Protein AF-A0A848B0D2-F1 (afdb_monomer_lite)

Radius of gyration: 23.58 Å; chains: 1; bounding box: 58×35×62 Å

Organism: NCBI:txid172901

Structure (mmCIF, N/CA/C/O backbone):
data_AF-A0A848B0D2-F1
#
_entry.id   AF-A0A848B0D2-F1
#
loop_
_atom_site.group_PDB
_atom_site.id
_atom_site.type_symbol
_atom_site.label_atom_id
_atom_site.label_alt_id
_atom_site.label_comp_id
_atom_site.label_asym_id
_atom_site.label_entity_id
_atom_site.label_seq_id
_atom_site.pdbx_PDB_ins_code
_atom_site.Cartn_x
_atom_site.Cartn_y
_atom_site.Cartn_z
_atom_site.occupancy
_atom_site.B_iso_or_equiv
_atom_site.auth_seq_id
_atom_site.auth_comp_id
_atom_site.auth_asym_id
_atom_site.auth_atom_id
_atom_site.pdbx_PDB_model_num
ATOM 1 N N . MET A 1 1 ? -11.620 -12.589 34.446 1.00 39.22 1 MET A N 1
ATOM 2 C CA . MET A 1 1 ? -12.390 -11.414 33.993 1.00 39.22 1 MET A CA 1
ATOM 3 C C . MET A 1 1 ? -11.544 -10.720 32.941 1.00 39.22 1 MET A C 1
ATOM 5 O O . MET A 1 1 ? -10.392 -10.436 33.239 1.00 39.22 1 MET A O 1
ATOM 9 N N . ALA A 1 2 ? -12.029 -10.588 31.703 1.00 47.50 2 ALA A N 1
ATOM 10 C CA . ALA A 1 2 ? -11.322 -9.808 30.684 1.00 47.50 2 ALA A CA 1
ATOM 11 C C . ALA A 1 2 ? -11.258 -8.350 31.169 1.00 47.50 2 ALA A C 1
ATOM 13 O O . ALA A 1 2 ? -12.259 -7.871 31.702 1.00 47.50 2 ALA A O 1
ATOM 14 N N . SER A 1 3 ? -10.101 -7.688 31.086 1.00 52.38 3 SER A N 1
ATOM 15 C CA . SER A 1 3 ? -9.996 -6.310 31.573 1.00 52.38 3 SER A CA 1
ATOM 16 C C . SER A 1 3 ? -10.896 -5.392 30.743 1.00 52.38 3 SER A C 1
ATOM 18 O O . SER A 1 3 ? -10.980 -5.516 29.522 1.00 52.38 3 SER A O 1
ATOM 20 N N . THR A 1 4 ? -11.587 -4.489 31.430 1.00 67.06 4 THR A N 1
ATOM 21 C CA . THR A 1 4 ? -12.428 -3.425 30.868 1.00 67.06 4 THR A CA 1
ATOM 22 C C . THR A 1 4 ? -11.621 -2.183 30.475 1.00 67.06 4 THR A C 1
ATOM 24 O O . THR A 1 4 ? -12.193 -1.170 30.078 1.00 67.06 4 THR A O 1
ATOM 27 N N . GLU A 1 5 ? -10.291 -2.260 30.564 1.00 78.38 5 GLU A N 1
ATOM 28 C CA . GLU A 1 5 ? -9.370 -1.182 30.214 1.00 78.38 5 GLU A CA 1
ATOM 29 C C . GLU A 1 5 ? -9.156 -1.084 28.702 1.00 78.38 5 GLU A C 1
ATOM 31 O O . GLU A 1 5 ? -8.963 -2.088 28.005 1.00 78.38 5 GLU A O 1
ATOM 36 N N . PHE A 1 6 ? -9.139 0.147 28.194 1.00 79.94 6 PHE A N 1
ATOM 37 C CA . PHE A 1 6 ? -8.783 0.415 26.809 1.00 79.94 6 PHE A CA 1
ATOM 38 C C . PHE A 1 6 ? -7.373 -0.061 26.463 1.00 79.94 6 PHE A C 1
ATOM 40 O O . PHE A 1 6 ? -6.399 0.202 27.172 1.00 79.94 6 PHE A O 1
ATOM 47 N N . SER A 1 7 ? -7.264 -0.743 25.320 1.00 78.25 7 SER A N 1
ATOM 48 C CA . SER A 1 7 ? -5.988 -1.167 24.765 1.00 78.25 7 SER A CA 1
ATOM 49 C C . SER A 1 7 ? -5.945 -0.876 23.275 1.00 78.25 7 SER A C 1
ATOM 51 O O . SER A 1 7 ? -6.578 -1.556 22.474 1.00 78.25 7 SER A O 1
ATOM 53 N N . ALA A 1 8 ? -5.080 0.061 22.886 1.00 72.88 8 ALA A N 1
ATOM 54 C CA . ALA A 1 8 ? -4.798 0.349 21.480 1.00 72.88 8 ALA A CA 1
ATOM 55 C C . ALA A 1 8 ? -4.207 -0.853 20.711 1.00 72.88 8 ALA A C 1
ATOM 57 O O . ALA A 1 8 ? -4.095 -0.818 19.488 1.00 72.88 8 ALA A O 1
ATOM 58 N N . ALA A 1 9 ? -3.803 -1.906 21.427 1.00 69.69 9 ALA A N 1
ATOM 59 C CA . ALA A 1 9 ? -3.176 -3.090 20.868 1.00 69.69 9 ALA A CA 1
ATOM 60 C C . ALA A 1 9 ? -4.125 -4.287 20.737 1.00 69.69 9 ALA A C 1
ATOM 62 O O . ALA A 1 9 ? -3.751 -5.242 20.065 1.00 69.69 9 ALA A O 1
ATOM 63 N N . VAL A 1 10 ? -5.306 -4.282 21.370 1.00 78.56 10 VAL A N 1
ATOM 64 C CA . VAL A 1 10 ? -6.149 -5.482 21.493 1.00 78.56 10 VAL A CA 1
ATOM 65 C C . VAL A 1 10 ? -7.592 -5.180 21.105 1.00 78.56 10 VAL A C 1
ATOM 67 O O . VAL A 1 10 ? -8.382 -4.721 21.924 1.00 78.56 10 VAL A O 1
ATOM 70 N N . PHE A 1 11 ? -7.953 -5.536 19.873 1.00 83.50 11 PHE A N 1
ATOM 71 C CA . PHE A 1 11 ? -9.330 -5.471 19.381 1.00 83.50 11 PHE A CA 1
ATOM 72 C C . PHE A 1 11 ? -9.903 -6.875 19.173 1.00 83.50 11 PHE A C 1
ATOM 74 O O . PHE A 1 11 ? -9.185 -7.807 18.796 1.00 83.50 11 PHE A O 1
ATOM 81 N N . ILE A 1 12 ? -11.208 -7.030 19.399 1.00 85.94 12 ILE A N 1
ATOM 82 C CA . ILE A 1 12 ? -11.958 -8.219 18.985 1.00 85.94 12 ILE A CA 1
ATOM 83 C C . ILE A 1 12 ? -12.311 -8.033 17.514 1.00 85.94 12 ILE A C 1
ATOM 85 O O . ILE A 1 12 ? -12.899 -7.025 17.132 1.00 85.94 12 ILE A O 1
ATOM 89 N N . ARG A 1 13 ? -11.940 -8.986 16.662 1.00 84.62 13 ARG A N 1
ATOM 90 C CA . ARG A 1 13 ? -12.225 -8.920 15.230 1.00 84.62 13 ARG A CA 1
ATOM 91 C C . ARG A 1 13 ? -13.730 -8.996 14.992 1.00 84.62 13 ARG A C 1
ATOM 93 O O . ARG A 1 13 ? -14.372 -9.964 15.388 1.00 84.62 13 ARG A O 1
ATOM 100 N N . THR A 1 14 ? -14.259 -8.012 14.277 1.00 87.94 14 THR A N 1
ATOM 101 C CA . THR A 1 14 ? -15.667 -7.951 13.859 1.00 87.94 14 THR A CA 1
ATOM 102 C C . THR A 1 14 ? -15.840 -8.269 12.380 1.00 87.94 14 THR A C 1
ATOM 104 O O . THR A 1 14 ? -16.923 -8.660 11.954 1.00 87.94 14 THR A O 1
ATOM 107 N N . GLY A 1 15 ? -14.770 -8.162 11.588 1.00 86.31 15 GLY A N 1
ATOM 108 C CA . GLY A 1 15 ? -14.817 -8.489 10.172 1.00 86.31 15 GLY A CA 1
ATOM 109 C C . GLY A 1 15 ? -13.460 -8.447 9.486 1.00 86.31 15 GLY A C 1
ATOM 110 O O . GLY A 1 15 ? -12.420 -8.145 10.074 1.00 86.31 15 GLY A O 1
ATOM 111 N N . GLY A 1 16 ? -13.468 -8.799 8.208 1.00 87.06 16 GLY A N 1
ATOM 112 C CA . GLY A 1 16 ? -12.355 -8.551 7.308 1.00 87.06 16 GLY A CA 1
ATOM 113 C C . GLY A 1 16 ? -12.666 -9.040 5.904 1.00 87.06 16 GLY A C 1
ATOM 114 O O . GLY A 1 16 ? -13.484 -9.940 5.721 1.00 87.06 16 GLY A O 1
ATOM 115 N N . SER A 1 17 ? -12.019 -8.438 4.919 1.00 89.81 17 SER A N 1
ATOM 116 C CA . SER A 1 17 ? -12.221 -8.751 3.510 1.00 89.81 17 SER A CA 1
ATOM 117 C C . SER A 1 17 ? -10.920 -8.613 2.733 1.00 89.81 17 SER A C 1
ATOM 119 O O . SER A 1 17 ? -10.017 -7.865 3.113 1.00 89.81 17 SER A O 1
ATOM 121 N N . VAL A 1 18 ? -10.838 -9.342 1.624 1.00 91.19 18 VAL A N 1
ATOM 122 C CA . VAL A 1 18 ? -9.863 -9.088 0.565 1.00 91.19 18 VAL A CA 1
ATOM 123 C C . VAL A 1 18 ? -10.658 -8.621 -0.640 1.00 91.19 18 VAL A C 1
ATOM 125 O O . VAL A 1 18 ? -11.566 -9.310 -1.099 1.00 91.19 18 VAL A O 1
ATOM 128 N N . SER A 1 19 ? -10.341 -7.427 -1.112 1.00 94.38 19 SER A N 1
ATOM 129 C CA . SER A 1 19 ? -10.901 -6.847 -2.329 1.00 94.38 19 SER A CA 1
ATOM 130 C C . SER A 1 19 ? -9.774 -6.544 -3.306 1.00 94.38 19 SER A C 1
ATOM 132 O O . SER A 1 19 ? -8.598 -6.621 -2.944 1.00 94.38 19 SER A O 1
ATOM 134 N N . PHE A 1 20 ? -10.122 -6.221 -4.545 1.00 94.50 20 PHE A N 1
ATOM 135 C CA . PHE A 1 20 ? -9.149 -5.881 -5.571 1.00 94.50 20 PHE A CA 1
ATOM 136 C C . PHE A 1 20 ? -9.468 -4.506 -6.129 1.00 94.50 20 PHE A C 1
ATOM 138 O O . PHE A 1 20 ? -10.614 -4.214 -6.462 1.00 94.50 20 PHE A O 1
ATOM 145 N N . GLU A 1 21 ? -8.440 -3.675 -6.222 1.00 95.44 21 GLU A N 1
ATOM 146 C CA . GLU A 1 21 ? -8.493 -2.448 -7.003 1.00 95.44 21 GLU A CA 1
ATOM 147 C C . GLU A 1 21 ? -7.808 -2.697 -8.338 1.00 95.44 21 GLU A C 1
ATOM 149 O O . GLU A 1 21 ? -6.761 -3.348 -8.393 1.00 95.44 21 GLU A O 1
ATOM 154 N N . GLU A 1 22 ? -8.391 -2.153 -9.400 1.00 95.31 22 GLU A N 1
ATOM 155 C CA . GLU A 1 22 ? -7.892 -2.286 -10.763 1.00 95.31 22 GLU A CA 1
ATOM 156 C C . GLU A 1 22 ? -7.845 -0.931 -11.451 1.00 95.31 22 GLU A C 1
ATOM 158 O O . GLU A 1 22 ? -8.691 -0.065 -11.217 1.00 95.31 22 GLU A O 1
ATOM 163 N N . ARG A 1 23 ? -6.858 -0.759 -12.329 1.00 94.38 23 ARG A N 1
ATOM 164 C CA . ARG A 1 23 ? -6.801 0.367 -13.261 1.00 94.38 23 ARG A CA 1
ATOM 165 C C . ARG A 1 23 ? -6.122 -0.050 -14.571 1.00 94.38 23 ARG A C 1
ATOM 167 O O . ARG A 1 23 ? -5.351 -1.016 -14.570 1.00 94.38 23 ARG A O 1
ATOM 174 N N . PRO A 1 24 ? -6.340 0.702 -15.664 1.00 93.50 24 PRO A N 1
ATOM 175 C CA . PRO A 1 24 ? -5.564 0.531 -16.885 1.00 93.50 24 PRO A CA 1
ATOM 176 C C . PRO A 1 24 ? -4.057 0.628 -16.616 1.00 93.50 24 PRO A C 1
ATOM 178 O O . PRO A 1 24 ? -3.605 1.412 -15.764 1.00 93.50 24 PRO A O 1
ATOM 181 N N . ALA A 1 25 ? -3.283 -0.178 -17.341 1.00 93.88 25 ALA A N 1
ATOM 182 C CA . ALA A 1 25 ? -1.833 -0.102 -17.300 1.00 93.88 25 ALA A CA 1
ATOM 183 C C . ALA A 1 25 ? -1.336 1.203 -17.938 1.00 93.88 25 ALA A C 1
ATOM 185 O O . ALA A 1 25 ? -1.898 1.724 -18.898 1.00 93.88 25 ALA A O 1
ATOM 186 N N . THR A 1 26 ? -0.241 1.727 -17.405 1.00 92.38 26 THR A N 1
ATOM 187 C CA . THR A 1 26 ? 0.488 2.863 -17.966 1.00 92.38 26 THR A CA 1
ATOM 188 C C . THR A 1 26 ? 1.842 2.397 -18.482 1.00 92.38 26 THR A C 1
ATOM 190 O O . THR A 1 26 ? 2.361 1.361 -18.068 1.00 92.38 26 THR A O 1
ATOM 193 N N . SER A 1 27 ? 2.489 3.210 -19.319 1.00 91.12 27 SER A N 1
ATOM 194 C CA . SER A 1 27 ? 3.862 2.925 -19.764 1.00 91.12 27 SER A CA 1
ATOM 195 C C . SER A 1 27 ? 4.841 2.720 -18.596 1.00 91.12 27 SER A C 1
ATOM 197 O O . SER A 1 27 ? 5.740 1.891 -18.672 1.00 91.12 27 SER A O 1
ATOM 199 N N . SER A 1 28 ? 4.626 3.423 -17.477 1.00 90.38 28 SER A N 1
ATOM 200 C CA . SER A 1 28 ? 5.448 3.280 -16.268 1.00 90.38 28 SER A CA 1
ATOM 201 C C . SER A 1 28 ? 5.332 1.897 -15.619 1.00 90.38 28 SER A C 1
ATOM 203 O O . SER A 1 28 ? 6.292 1.457 -14.987 1.00 90.38 28 SER A O 1
ATOM 205 N N . ASP A 1 29 ? 4.175 1.239 -15.747 1.00 92.44 29 ASP A N 1
ATOM 206 C CA . ASP A 1 29 ? 3.934 -0.094 -15.188 1.00 92.44 29 ASP A CA 1
ATOM 207 C C . ASP A 1 29 ? 4.687 -1.162 -15.999 1.00 92.44 29 ASP A C 1
ATOM 209 O O . ASP A 1 29 ? 5.310 -2.054 -15.424 1.00 92.44 29 ASP A O 1
ATOM 213 N N . LEU A 1 30 ? 4.721 -1.027 -17.330 1.00 91.88 30 LEU A N 1
ATOM 214 C CA . LEU A 1 30 ? 5.514 -1.905 -18.197 1.00 91.88 30 LEU A CA 1
ATOM 215 C C . LEU A 1 30 ? 7.022 -1.681 -18.013 1.00 91.88 30 LEU A C 1
ATOM 217 O O . LEU A 1 30 ? 7.770 -2.655 -17.920 1.00 91.88 30 LEU A O 1
ATOM 221 N N . ASP A 1 31 ? 7.469 -0.424 -17.903 1.00 92.56 31 ASP A N 1
ATOM 222 C CA . ASP A 1 31 ? 8.869 -0.097 -17.591 1.00 92.56 31 ASP A CA 1
ATOM 223 C C . ASP A 1 31 ? 9.296 -0.733 -16.251 1.00 92.56 31 ASP A C 1
ATOM 225 O O . ASP A 1 31 ? 10.395 -1.279 -16.136 1.00 92.56 31 ASP A O 1
ATOM 229 N N . LEU A 1 32 ? 8.418 -0.708 -15.237 1.00 91.62 32 LEU A N 1
ATOM 230 C CA . LEU A 1 32 ? 8.662 -1.360 -13.948 1.00 91.62 32 LEU A CA 1
ATOM 231 C C . LEU A 1 32 ? 8.752 -2.886 -14.094 1.00 91.62 32 LEU A C 1
ATOM 233 O O . LEU A 1 32 ? 9.658 -3.492 -13.524 1.00 91.62 32 LEU A O 1
ATOM 237 N N . GLN A 1 33 ? 7.868 -3.514 -14.874 1.00 91.81 33 GLN A N 1
ATOM 238 C CA . GLN A 1 33 ? 7.936 -4.958 -15.116 1.00 91.81 33 GLN A CA 1
ATOM 239 C C . GLN A 1 33 ? 9.247 -5.354 -15.811 1.00 91.81 33 GLN A C 1
ATOM 241 O O . GLN A 1 33 ? 9.865 -6.355 -15.450 1.00 91.81 33 GLN A O 1
ATOM 246 N N . GLN A 1 34 ? 9.713 -4.555 -16.774 1.00 92.25 34 GLN A N 1
ATOM 247 C CA . GLN A 1 34 ? 11.023 -4.760 -17.394 1.00 92.25 34 GLN A CA 1
ATOM 248 C C . GLN A 1 34 ? 12.157 -4.611 -16.383 1.00 92.25 34 GLN A C 1
ATOM 250 O O . GLN A 1 34 ? 13.085 -5.418 -16.394 1.00 92.25 34 GLN A O 1
ATOM 255 N N . ALA A 1 35 ? 12.071 -3.627 -15.484 1.00 93.00 35 ALA A N 1
ATOM 256 C CA . ALA A 1 35 ? 13.056 -3.449 -14.426 1.00 93.00 35 ALA A CA 1
ATOM 257 C C . ALA A 1 35 ? 13.121 -4.668 -13.495 1.00 93.00 35 ALA A C 1
ATOM 259 O O . ALA A 1 35 ? 14.213 -5.139 -13.186 1.00 93.00 35 ALA A O 1
ATOM 260 N N . ILE A 1 36 ? 11.968 -5.216 -13.098 1.00 93.31 36 ILE A N 1
ATOM 261 C CA . ILE A 1 36 ? 11.880 -6.435 -12.280 1.00 93.31 36 ILE A CA 1
ATOM 262 C C . ILE A 1 36 ? 12.508 -7.624 -13.016 1.00 93.31 36 ILE A C 1
ATOM 264 O O . ILE A 1 36 ? 13.335 -8.337 -12.448 1.00 93.31 36 ILE A O 1
ATOM 268 N N . ASN A 1 37 ? 12.173 -7.815 -14.294 1.00 93.44 37 ASN A N 1
ATOM 269 C CA . ASN A 1 37 ? 12.729 -8.903 -15.099 1.00 93.44 37 ASN A CA 1
ATOM 270 C C . ASN A 1 37 ? 14.256 -8.778 -15.240 1.00 93.44 37 ASN A C 1
ATOM 272 O O . ASN A 1 37 ? 14.971 -9.765 -15.095 1.00 93.44 37 ASN A O 1
ATOM 276 N N . ALA A 1 38 ? 14.764 -7.565 -15.470 1.00 94.12 38 ALA A N 1
ATOM 277 C CA . ALA A 1 38 ? 16.196 -7.304 -15.563 1.00 94.12 38 ALA A CA 1
ATOM 278 C C . ALA A 1 38 ? 16.918 -7.498 -14.217 1.00 94.12 38 ALA A C 1
ATOM 280 O O . ALA A 1 38 ? 18.010 -8.058 -14.205 1.00 94.12 38 ALA A O 1
ATOM 281 N N . ALA A 1 39 ? 16.312 -7.110 -13.087 1.00 94.94 39 ALA A N 1
ATOM 282 C CA . ALA A 1 39 ? 16.864 -7.352 -11.746 1.00 94.94 39 ALA A CA 1
ATOM 283 C C . ALA A 1 39 ? 17.014 -8.849 -11.431 1.00 94.94 39 ALA A C 1
ATOM 285 O O . ALA A 1 39 ? 17.949 -9.255 -10.734 1.00 94.94 39 ALA A O 1
ATOM 286 N N . ASN A 1 40 ? 16.070 -9.656 -11.917 1.00 94.69 40 ASN A N 1
ATOM 287 C CA . ASN A 1 40 ? 16.000 -11.097 -11.678 1.00 94.69 40 ASN A CA 1
ATOM 288 C C . ASN A 1 40 ? 16.752 -11.926 -12.728 1.00 94.69 40 ASN A C 1
ATOM 290 O O . ASN A 1 40 ? 16.844 -13.144 -12.586 1.00 94.69 40 ASN A O 1
ATOM 294 N N . SER A 1 41 ? 17.306 -11.285 -13.759 1.00 93.88 41 SER A N 1
ATOM 295 C CA . SER A 1 41 ? 18.144 -11.952 -14.752 1.00 93.88 41 SER A CA 1
ATOM 296 C C . SER A 1 41 ? 19.448 -12.461 -14.115 1.00 93.88 41 SER A C 1
ATOM 298 O O . SER A 1 41 ? 20.059 -11.727 -13.329 1.00 93.88 41 SER A O 1
ATOM 300 N N . PRO A 1 42 ? 19.924 -13.673 -14.463 1.00 93.81 42 PRO A N 1
ATOM 301 C CA . PRO A 1 42 ? 21.245 -14.146 -14.042 1.00 93.81 42 PRO A CA 1
ATOM 302 C C . PRO A 1 42 ? 22.381 -13.262 -14.581 1.00 93.81 42 PRO A C 1
ATOM 304 O O . PRO A 1 42 ? 23.425 -13.160 -13.944 1.00 93.81 42 PRO A O 1
ATOM 307 N N . ASP A 1 43 ? 22.147 -12.567 -15.697 1.00 93.25 43 ASP A N 1
ATOM 308 C CA . ASP A 1 43 ? 23.108 -11.674 -16.353 1.00 93.25 43 ASP A CA 1
ATOM 309 C C . ASP A 1 43 ? 22.971 -10.211 -15.894 1.00 93.25 43 ASP A C 1
ATOM 311 O O . ASP A 1 43 ? 23.391 -9.284 -16.589 1.00 93.25 43 ASP A O 1
ATOM 315 N N . TYR A 1 44 ? 22.322 -9.965 -14.751 1.00 93.12 44 TYR A N 1
ATOM 316 C CA . TYR A 1 44 ? 22.163 -8.612 -14.228 1.00 93.12 44 TYR A CA 1
ATOM 317 C C . TYR A 1 44 ? 23.527 -7.959 -13.958 1.00 93.12 44 TYR A C 1
ATOM 319 O O . TYR A 1 44 ? 24.325 -8.440 -13.150 1.00 93.12 44 TYR A O 1
ATOM 327 N N . VAL A 1 45 ? 23.743 -6.800 -14.580 1.00 90.62 45 VAL A N 1
ATOM 328 C CA . VAL A 1 45 ? 24.890 -5.926 -14.327 1.00 90.62 45 VAL A CA 1
ATOM 329 C C . VAL A 1 45 ? 24.373 -4.596 -13.771 1.00 90.62 45 VAL A C 1
ATOM 331 O O . VAL A 1 45 ? 23.503 -3.979 -14.396 1.00 90.62 45 VAL A O 1
ATOM 334 N N . PRO A 1 46 ? 24.884 -4.129 -12.616 1.00 90.56 46 PRO A N 1
ATOM 335 C CA . PRO A 1 46 ? 24.532 -2.822 -12.085 1.00 90.56 46 PRO A CA 1
ATOM 336 C C . PRO A 1 46 ? 24.834 -1.695 -13.083 1.00 90.56 46 PRO A C 1
ATOM 338 O O . PRO A 1 46 ? 25.854 -1.741 -13.773 1.00 90.56 46 PRO A O 1
ATOM 341 N N . PRO A 1 47 ? 23.991 -0.653 -13.148 1.00 90.69 47 PRO A N 1
ATOM 342 C CA . PRO A 1 47 ? 24.270 0.530 -13.937 1.00 90.69 47 PRO A CA 1
ATOM 343 C C . PRO A 1 47 ? 25.571 1.181 -13.470 1.00 90.69 47 PRO A C 1
ATOM 345 O O . PRO A 1 47 ? 25.706 1.516 -12.294 1.00 90.69 47 PRO A O 1
ATOM 348 N N . ASP A 1 48 ? 26.486 1.400 -14.409 1.00 90.19 48 ASP A N 1
ATOM 349 C CA . ASP A 1 48 ? 27.714 2.150 -14.177 1.00 90.19 48 ASP A CA 1
ATOM 350 C C . ASP A 1 48 ? 27.645 3.516 -14.873 1.00 90.19 48 ASP A C 1
ATOM 352 O O . ASP A 1 48 ? 27.255 3.646 -16.043 1.00 90.19 48 ASP A O 1
ATOM 356 N N . ASP A 1 49 ? 27.995 4.540 -14.106 1.00 88.38 49 ASP A N 1
ATOM 357 C CA . ASP A 1 49 ? 28.064 5.936 -14.529 1.00 88.38 49 ASP A CA 1
ATOM 358 C C . ASP A 1 49 ? 29.488 6.503 -14.414 1.00 88.38 49 ASP A C 1
ATOM 360 O O . ASP A 1 49 ? 29.708 7.683 -14.705 1.00 88.38 49 ASP A O 1
ATOM 364 N N . ALA A 1 50 ? 30.466 5.684 -14.013 1.00 90.62 50 ALA A N 1
ATOM 365 C CA . ALA A 1 50 ? 31.860 6.082 -13.959 1.00 90.62 50 ALA A CA 1
ATOM 366 C C . ALA A 1 50 ? 32.356 6.512 -15.349 1.00 90.62 50 ALA A C 1
ATOM 368 O O . ALA A 1 50 ? 32.096 5.873 -16.367 1.00 90.62 50 ALA A O 1
ATOM 369 N N . GLY A 1 51 ? 33.076 7.633 -15.390 1.00 89.88 51 GLY A N 1
ATOM 370 C CA . GLY A 1 51 ? 33.661 8.162 -16.624 1.00 89.88 51 GLY A CA 1
ATOM 371 C C . GLY A 1 51 ? 32.706 8.951 -17.525 1.00 89.88 51 GLY A C 1
ATOM 372 O O . GLY A 1 51 ? 33.155 9.460 -18.549 1.00 89.88 51 GLY A O 1
ATOM 373 N N . LEU A 1 52 ? 31.430 9.116 -17.157 1.00 91.56 52 LEU A N 1
ATOM 374 C CA . LEU A 1 52 ? 30.513 9.978 -17.906 1.00 91.56 52 LEU A CA 1
ATOM 375 C C . LEU A 1 52 ? 30.732 11.454 -17.584 1.00 91.56 52 LEU A C 1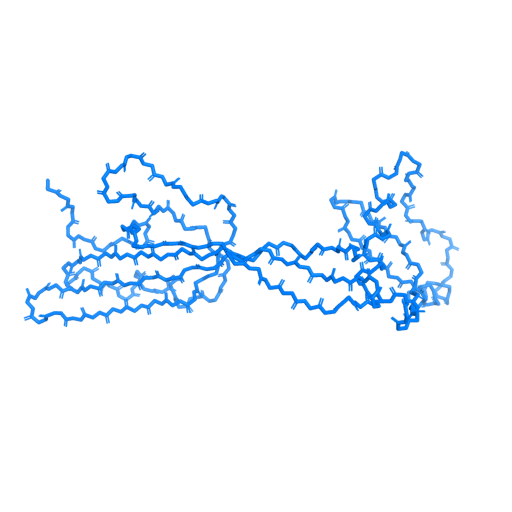
ATOM 377 O O . LEU A 1 52 ? 30.861 11.856 -16.426 1.00 91.56 52 LEU A O 1
ATOM 381 N N . SER A 1 53 ? 30.690 12.289 -18.618 1.00 95.50 53 SER A N 1
ATOM 382 C CA . SER A 1 53 ? 30.662 13.736 -18.448 1.00 95.50 53 SER A CA 1
ATOM 383 C C . SER A 1 53 ? 29.331 14.202 -17.833 1.00 95.50 53 SER A C 1
ATOM 385 O O . SER A 1 53 ? 28.292 13.550 -17.996 1.00 95.50 53 SER A O 1
ATOM 387 N N . PRO A 1 54 ? 29.291 15.394 -17.206 1.00 94.62 54 PRO A N 1
ATOM 388 C CA . PRO A 1 54 ? 28.048 15.961 -16.677 1.00 94.62 54 PRO A CA 1
ATOM 389 C C . PRO A 1 54 ? 26.914 16.047 -17.710 1.00 94.62 54 PRO A C 1
ATOM 391 O O . PRO A 1 54 ? 25.747 15.828 -17.386 1.00 94.62 54 PRO A O 1
ATOM 394 N N . ARG A 1 55 ? 27.240 16.326 -18.980 1.00 95.25 55 ARG A N 1
ATOM 395 C CA . ARG A 1 55 ? 26.251 16.401 -20.065 1.00 95.25 55 ARG A CA 1
ATOM 396 C C . ARG A 1 55 ? 25.629 15.036 -20.366 1.00 95.25 55 ARG A C 1
ATOM 398 O O . ARG A 1 55 ? 24.422 14.959 -20.596 1.00 95.25 55 ARG A O 1
ATOM 405 N N . GLU A 1 56 ? 26.431 13.977 -20.363 1.00 93.56 56 GLU A N 1
ATOM 406 C CA . GLU A 1 56 ? 25.966 12.610 -20.612 1.00 93.56 56 GLU A CA 1
ATOM 407 C C . GLU A 1 56 ? 25.098 12.097 -19.466 1.00 93.56 56 GLU A C 1
ATOM 409 O O . GLU A 1 56 ? 24.050 11.503 -19.720 1.00 93.56 56 GLU A O 1
ATOM 414 N N . LEU A 1 57 ? 25.466 12.411 -18.219 1.00 91.25 57 LEU A N 1
ATOM 415 C CA . LEU A 1 57 ? 24.646 12.105 -17.044 1.00 91.25 57 LEU A CA 1
ATOM 416 C C . LEU A 1 57 ? 23.258 12.751 -17.144 1.00 91.25 57 LEU A C 1
ATOM 418 O O . LEU A 1 57 ? 22.244 12.085 -16.929 1.00 91.25 57 LEU A O 1
ATOM 422 N N . ILE A 1 58 ? 23.192 14.025 -17.547 1.00 92.62 58 ILE A N 1
ATOM 423 C CA . ILE A 1 58 ? 21.919 14.734 -17.742 1.00 92.62 58 ILE A CA 1
ATOM 424 C C . ILE A 1 58 ? 21.091 14.084 -18.852 1.00 92.62 58 ILE A C 1
ATOM 426 O O . ILE A 1 58 ? 19.887 13.881 -18.686 1.00 92.62 58 ILE A O 1
ATOM 430 N N . LEU A 1 59 ? 21.709 13.766 -19.992 1.00 92.75 59 LEU A N 1
ATOM 431 C CA . LEU A 1 59 ? 20.999 13.142 -21.107 1.00 92.75 59 LEU A CA 1
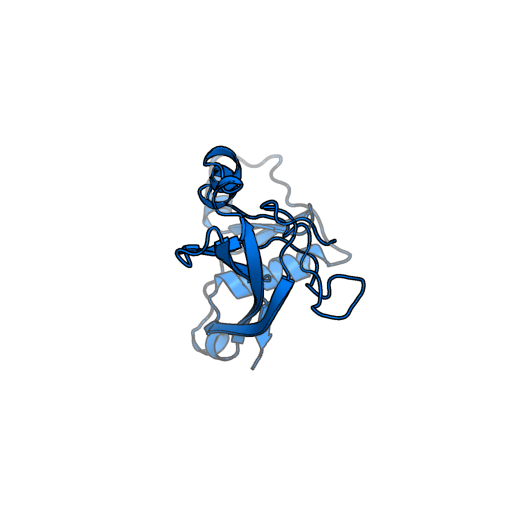ATOM 432 C C . LEU A 1 59 ? 20.439 11.772 -20.703 1.00 92.75 59 LEU A C 1
ATOM 434 O O . LEU A 1 59 ? 19.271 11.485 -20.966 1.00 92.75 59 LEU A O 1
ATOM 438 N N . ARG A 1 60 ? 21.240 10.971 -19.998 1.00 90.50 60 ARG A N 1
ATOM 439 C CA . ARG A 1 60 ? 20.854 9.650 -19.498 1.00 90.50 60 ARG A CA 1
ATOM 440 C C . ARG A 1 60 ? 19.714 9.728 -18.481 1.00 90.50 60 ARG A C 1
ATOM 442 O O . ARG A 1 60 ? 18.753 8.968 -18.586 1.00 90.50 60 ARG A O 1
ATOM 449 N N . ALA A 1 61 ? 19.764 10.669 -17.540 1.00 88.38 61 ALA A N 1
ATOM 450 C CA . ALA A 1 61 ? 18.679 10.892 -16.579 1.00 88.38 61 ALA A CA 1
ATOM 451 C C . ALA A 1 61 ? 17.366 11.323 -17.264 1.00 88.38 61 ALA A C 1
ATOM 453 O O . ALA A 1 61 ? 16.262 10.981 -16.826 1.00 88.38 61 ALA A O 1
ATOM 454 N N . LYS A 1 62 ? 17.463 12.053 -18.383 1.00 90.31 62 LYS A N 1
ATOM 455 C CA . LYS A 1 62 ? 16.295 12.435 -19.182 1.00 90.31 62 LYS A CA 1
ATOM 456 C C . LYS A 1 62 ? 15.695 11.251 -19.936 1.00 90.31 62 LYS A C 1
ATOM 458 O O . LYS A 1 62 ? 14.470 11.157 -19.958 1.00 90.31 62 LYS A O 1
ATOM 463 N N . SER A 1 63 ? 16.505 10.342 -20.476 1.00 90.56 63 SER A N 1
ATOM 464 C CA . SER A 1 63 ? 16.047 9.229 -21.324 1.00 90.56 63 SER A CA 1
ATOM 465 C C . SER A 1 63 ? 15.761 7.915 -20.592 1.00 90.56 63 SER A C 1
ATOM 467 O O . SER A 1 63 ? 15.171 7.019 -21.186 1.00 90.56 63 SER A O 1
ATOM 469 N N . THR A 1 64 ? 16.137 7.777 -19.319 1.00 92.62 64 THR A N 1
ATOM 470 C CA . THR A 1 64 ? 15.972 6.525 -18.558 1.00 92.62 64 THR A CA 1
ATOM 471 C C . THR A 1 64 ? 15.264 6.739 -17.224 1.00 92.62 64 THR A C 1
ATOM 473 O O . THR A 1 64 ? 15.205 7.854 -16.699 1.00 92.62 64 THR A O 1
ATOM 476 N N . ARG A 1 65 ? 14.696 5.662 -16.680 1.00 91.44 65 ARG A N 1
ATOM 477 C CA . ARG A 1 65 ? 14.202 5.569 -15.304 1.00 91.44 65 ARG A CA 1
ATOM 478 C C . ARG A 1 65 ? 15.127 4.661 -14.513 1.00 91.44 65 ARG A C 1
ATOM 480 O O . ARG A 1 65 ? 15.610 3.660 -15.040 1.00 91.44 65 ARG A O 1
ATOM 487 N N . LEU A 1 66 ? 15.353 5.019 -13.256 1.00 92.38 66 LEU A N 1
ATOM 488 C CA . LEU A 1 66 ? 16.097 4.201 -12.311 1.00 92.38 66 LEU A CA 1
ATOM 489 C C . LEU A 1 66 ? 15.113 3.607 -11.303 1.00 92.38 66 LEU A C 1
ATOM 491 O O . LEU A 1 66 ? 14.323 4.338 -10.708 1.00 92.38 66 LEU A O 1
ATOM 495 N N . TYR A 1 67 ? 15.175 2.297 -11.126 1.00 93.06 67 TYR A N 1
ATOM 496 C CA . TYR A 1 67 ? 14.369 1.537 -10.182 1.00 93.06 67 TYR A CA 1
ATOM 497 C C . TYR A 1 67 ? 15.288 0.886 -9.153 1.00 93.06 67 TYR A C 1
ATOM 499 O O . TYR A 1 67 ? 16.391 0.465 -9.491 1.00 93.06 67 TYR A O 1
ATOM 507 N N . ASN A 1 68 ? 14.832 0.787 -7.908 1.00 93.56 68 ASN A N 1
ATOM 508 C CA . ASN A 1 68 ? 15.463 -0.057 -6.901 1.00 93.56 68 ASN A CA 1
ATOM 509 C C . ASN A 1 68 ? 14.566 -1.278 -6.688 1.00 93.56 68 ASN A C 1
ATOM 511 O O . ASN A 1 68 ? 13.452 -1.139 -6.182 1.00 93.56 68 ASN A O 1
ATOM 515 N N . ILE A 1 69 ? 15.041 -2.439 -7.128 1.00 93.88 69 ILE A N 1
ATOM 516 C CA . ILE A 1 69 ? 14.348 -3.720 -7.022 1.00 93.88 69 ILE A CA 1
ATOM 517 C C . ILE A 1 69 ? 15.151 -4.584 -6.053 1.00 93.88 69 ILE A C 1
ATOM 519 O O . ILE A 1 69 ? 16.226 -5.066 -6.399 1.00 93.88 69 ILE A O 1
ATOM 523 N N . ASP A 1 70 ? 14.660 -4.724 -4.822 1.00 91.19 70 ASP A N 1
ATOM 524 C CA . ASP A 1 70 ? 15.274 -5.545 -3.770 1.00 91.19 70 ASP A CA 1
ATOM 525 C C . ASP A 1 70 ? 16.779 -5.267 -3.562 1.00 91.19 70 ASP A C 1
ATOM 527 O O . ASP A 1 70 ? 17.601 -6.170 -3.423 1.00 91.19 70 ASP A O 1
ATOM 531 N N . GLY A 1 71 ? 17.158 -3.983 -3.575 1.00 92.12 71 GLY A N 1
ATOM 532 C CA . GLY A 1 71 ? 18.541 -3.525 -3.407 1.00 92.12 71 GLY A CA 1
ATOM 533 C C . GLY A 1 71 ? 19.354 -3.461 -4.703 1.00 92.12 71 GLY A C 1
ATOM 534 O O . GLY A 1 71 ? 20.461 -2.923 -4.697 1.00 92.12 71 GLY A O 1
ATOM 535 N N . LYS A 1 72 ? 18.818 -3.952 -5.827 1.00 93.88 72 LYS A N 1
ATOM 536 C CA . LYS A 1 72 ? 19.438 -3.848 -7.153 1.00 93.88 72 LYS A CA 1
ATOM 537 C C . LYS A 1 72 ? 18.952 -2.592 -7.868 1.00 93.88 72 LYS A C 1
ATOM 539 O O . LYS A 1 72 ? 17.753 -2.395 -8.062 1.00 93.88 72 LYS A O 1
ATOM 544 N N . LEU A 1 73 ? 19.886 -1.744 -8.291 1.00 94.56 73 LEU A N 1
ATOM 545 C CA . LEU A 1 73 ? 19.574 -0.590 -9.127 1.00 94.56 73 LEU A CA 1
ATOM 546 C C . LEU A 1 73 ? 19.412 -1.040 -10.575 1.00 94.56 73 LEU A C 1
ATOM 548 O O . LEU A 1 73 ? 20.355 -1.516 -11.182 1.00 94.56 73 LEU A O 1
ATOM 552 N N . VAL A 1 74 ? 18.239 -0.849 -11.162 1.00 94.94 74 VAL A N 1
ATOM 553 C CA . VAL A 1 74 ? 17.986 -1.189 -12.564 1.00 94.94 74 VAL A CA 1
ATOM 554 C C . VAL A 1 74 ? 17.646 0.066 -13.340 1.00 94.94 74 VAL A C 1
ATOM 556 O O . VAL A 1 74 ? 16.822 0.873 -12.910 1.00 94.94 74 VAL A O 1
ATOM 559 N N . ARG A 1 75 ? 18.272 0.231 -14.504 1.00 93.25 75 ARG A N 1
ATOM 560 C CA . ARG A 1 75 ? 18.027 1.362 -15.397 1.00 93.25 75 ARG A CA 1
ATOM 561 C C . ARG A 1 75 ? 17.321 0.890 -16.660 1.00 93.25 75 ARG A C 1
ATOM 563 O O . ARG A 1 75 ? 17.876 0.084 -17.397 1.00 93.25 75 ARG A O 1
ATOM 570 N N . ILE A 1 76 ? 16.135 1.433 -16.922 1.00 94.19 76 ILE A N 1
ATOM 571 C CA . ILE A 1 76 ? 15.312 1.099 -18.092 1.00 94.19 76 ILE A CA 1
ATOM 572 C C . ILE A 1 76 ? 15.108 2.355 -18.954 1.00 94.19 76 ILE A C 1
ATOM 574 O O . ILE A 1 76 ? 14.892 3.440 -18.399 1.00 94.19 76 ILE A O 1
ATOM 578 N N . PRO A 1 77 ? 15.192 2.268 -20.294 1.00 91.81 77 PRO A N 1
ATOM 579 C CA . PRO A 1 77 ? 14.812 3.364 -21.182 1.00 91.81 77 PRO A CA 1
ATOM 580 C C . PRO A 1 77 ? 13.359 3.789 -20.960 1.00 91.81 77 PRO A C 1
ATOM 582 O O . PRO A 1 77 ? 12.472 2.950 -20.853 1.00 91.81 77 PRO A O 1
ATOM 585 N N . LYS A 1 78 ? 13.097 5.098 -20.928 1.00 89.12 78 LYS A N 1
ATOM 586 C CA . LYS A 1 78 ? 11.724 5.613 -20.919 1.00 89.12 78 LYS A CA 1
ATOM 587 C C . LYS A 1 78 ? 11.080 5.276 -22.255 1.00 89.12 78 LYS A C 1
ATOM 589 O O . LYS A 1 78 ? 11.420 5.892 -23.265 1.00 89.12 78 LYS A O 1
ATOM 594 N N . THR A 1 79 ? 10.146 4.336 -22.239 1.00 87.81 79 THR A N 1
ATOM 595 C CA . THR A 1 79 ? 9.422 3.920 -23.438 1.00 87.81 79 THR A CA 1
ATOM 596 C C . THR A 1 79 ? 7.988 4.418 -23.348 1.00 87.81 79 THR A C 1
ATOM 598 O O . THR A 1 79 ? 7.343 4.303 -22.309 1.00 87.81 79 THR A O 1
ATOM 601 N N . ILE A 1 80 ? 7.491 5.014 -24.432 1.00 85.12 80 ILE A N 1
ATOM 602 C CA . ILE A 1 80 ? 6.068 5.328 -24.577 1.00 85.12 80 ILE A CA 1
ATOM 603 C C . ILE A 1 80 ? 5.466 4.179 -25.373 1.00 85.12 80 ILE A C 1
ATOM 605 O O . ILE A 1 80 ? 5.799 3.997 -26.544 1.00 85.12 80 ILE A O 1
ATOM 609 N N . TYR A 1 81 ? 4.627 3.381 -24.723 1.00 85.50 81 TYR A N 1
ATOM 610 C CA . TYR A 1 81 ? 3.933 2.278 -25.379 1.00 85.50 81 TYR A CA 1
ATOM 611 C C . TYR A 1 81 ? 2.668 2.795 -26.059 1.00 85.50 81 TYR A C 1
ATOM 613 O O . TYR A 1 81 ? 2.037 3.730 -25.571 1.00 85.50 81 TYR A O 1
ATOM 621 N N . SER A 1 82 ? 2.310 2.182 -27.188 1.00 88.62 82 SER A N 1
ATOM 622 C CA . SER A 1 82 ? 1.049 2.487 -27.871 1.00 88.62 82 SER A CA 1
ATOM 623 C C . SER A 1 82 ? -0.153 2.064 -27.026 1.00 88.62 82 SER A C 1
ATOM 625 O O . SER A 1 82 ? -0.060 1.075 -26.295 1.00 88.62 82 SER A O 1
ATOM 627 N N . ASP A 1 83 ? -1.287 2.748 -27.188 1.00 85.69 83 ASP A N 1
ATOM 628 C CA . ASP A 1 83 ? -2.538 2.408 -26.496 1.00 85.69 83 ASP A CA 1
ATOM 629 C C . ASP A 1 83 ? -2.929 0.947 -26.747 1.00 85.69 83 ASP A C 1
ATOM 631 O O . ASP A 1 83 ? -3.175 0.210 -25.806 1.00 85.69 83 ASP A O 1
ATOM 635 N N . THR A 1 84 ? -2.794 0.462 -27.985 1.00 88.12 84 THR A N 1
ATOM 636 C CA . THR A 1 84 ? -3.052 -0.945 -28.341 1.00 88.12 84 THR A CA 1
ATOM 637 C C . THR A 1 84 ? -2.177 -1.936 -27.569 1.00 88.12 84 THR A C 1
ATOM 639 O O . THR A 1 84 ? -2.591 -3.060 -27.301 1.00 88.12 84 THR A O 1
ATOM 642 N N . THR A 1 85 ? -0.947 -1.551 -27.215 1.00 85.81 85 THR A N 1
ATOM 643 C CA . THR A 1 85 ? -0.105 -2.376 -26.340 1.00 85.81 85 THR A CA 1
ATOM 644 C C . THR A 1 85 ? -0.622 -2.345 -24.909 1.00 85.81 85 THR A C 1
ATOM 646 O O . THR A 1 85 ? -0.675 -3.392 -24.276 1.00 85.81 85 THR A O 1
ATOM 649 N N . LEU A 1 86 ? -0.992 -1.166 -24.404 1.00 89.31 86 LEU A N 1
ATOM 650 C CA . LEU A 1 86 ? -1.476 -0.969 -23.036 1.00 89.31 86 LEU A CA 1
ATOM 651 C C . LEU A 1 86 ? -2.844 -1.618 -22.798 1.00 89.31 86 LEU A C 1
ATOM 653 O O . LEU A 1 86 ? -3.061 -2.150 -21.715 1.00 89.31 86 LEU A O 1
ATOM 657 N N . ASP A 1 87 ? -3.709 -1.661 -23.811 1.00 90.50 87 ASP A N 1
ATOM 658 C CA . ASP A 1 87 ? -5.033 -2.296 -23.769 1.00 90.50 87 ASP A CA 1
ATOM 659 C C . ASP A 1 87 ? -4.959 -3.801 -23.474 1.00 90.50 87 ASP A C 1
ATOM 661 O O . ASP A 1 87 ? -5.913 -4.386 -22.969 1.00 90.50 87 ASP A O 1
ATOM 665 N N . GLY A 1 88 ? -3.817 -4.439 -23.751 1.00 92.50 88 GLY A N 1
ATOM 666 C CA . GLY A 1 88 ? -3.557 -5.834 -23.396 1.00 92.50 88 GLY A CA 1
ATOM 667 C C . GLY A 1 88 ? -3.172 -6.051 -21.931 1.00 92.50 88 GLY A C 1
ATOM 668 O O . GLY A 1 88 ? -2.845 -7.179 -21.561 1.00 92.50 88 GLY A O 1
ATOM 669 N N . TYR A 1 89 ? -3.150 -4.998 -21.107 1.00 94.12 89 TYR A N 1
ATOM 670 C CA . TYR A 1 89 ? -2.705 -5.066 -19.721 1.00 94.12 89 TYR A CA 1
ATOM 671 C C . TYR A 1 89 ? -3.598 -4.276 -18.764 1.00 94.12 89 TYR A C 1
ATOM 673 O O . TYR A 1 89 ? -4.039 -3.158 -19.027 1.00 94.12 89 TYR A O 1
ATOM 681 N N . VAL A 1 90 ? -3.755 -4.824 -17.566 1.00 95.44 90 VAL A N 1
ATOM 682 C CA . VAL A 1 90 ? -4.296 -4.116 -16.404 1.00 95.44 90 VAL A CA 1
ATOM 683 C C . VAL A 1 90 ? -3.300 -4.199 -15.266 1.00 95.44 90 VAL A C 1
ATOM 685 O O . VAL A 1 90 ? -2.473 -5.110 -15.219 1.00 95.44 90 VAL A O 1
ATOM 688 N N . VAL A 1 91 ? -3.375 -3.263 -14.327 1.00 95.56 91 VAL A N 1
ATOM 689 C CA . VAL A 1 91 ? -2.730 -3.463 -13.032 1.00 95.56 91 VAL A CA 1
ATOM 690 C C . VAL A 1 91 ? -3.780 -3.665 -11.959 1.00 95.56 91 VAL A C 1
ATOM 692 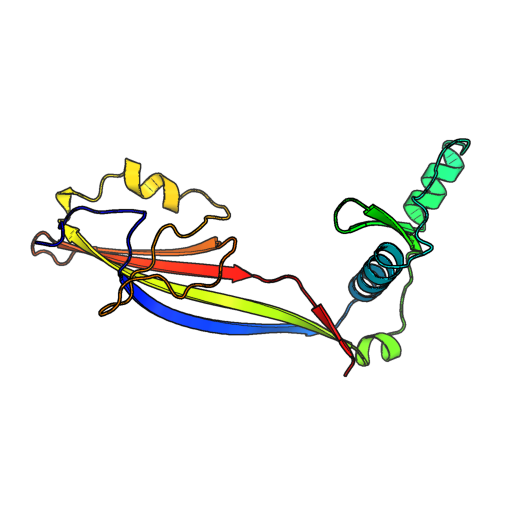O O . VAL A 1 91 ? -4.793 -2.962 -11.910 1.00 95.56 91 VAL A O 1
ATOM 695 N N . ARG A 1 92 ? -3.515 -4.630 -11.086 1.00 95.44 92 ARG A N 1
ATOM 696 C CA . ARG A 1 92 ? -4.385 -5.006 -9.976 1.00 95.44 92 ARG A CA 1
ATOM 697 C C . ARG A 1 92 ? -3.577 -5.000 -8.687 1.00 95.44 92 ARG A C 1
ATOM 699 O O . ARG A 1 92 ? -2.403 -5.357 -8.690 1.00 95.44 92 ARG A O 1
ATOM 706 N N . ARG A 1 93 ? -4.190 -4.604 -7.575 1.00 93.69 93 ARG A N 1
ATOM 707 C CA . ARG A 1 93 ? -3.631 -4.831 -6.235 1.00 93.69 93 ARG A CA 1
ATOM 708 C C . ARG A 1 93 ? -4.690 -5.396 -5.309 1.00 93.69 93 ARG A C 1
ATOM 710 O O . ARG A 1 93 ? -5.857 -5.010 -5.389 1.00 93.69 93 ARG A O 1
ATOM 717 N N . ALA A 1 94 ? -4.278 -6.280 -4.409 1.00 92.75 94 ALA A N 1
ATOM 718 C CA . ALA A 1 94 ? -5.133 -6.714 -3.316 1.00 92.75 94 ALA A CA 1
ATOM 719 C C . ALA A 1 94 ? -5.207 -5.623 -2.236 1.00 92.75 94 ALA A C 1
ATOM 721 O O . ALA A 1 94 ? -4.193 -5.034 -1.849 1.00 92.75 94 ALA A O 1
ATOM 722 N N . VAL A 1 95 ? -6.412 -5.383 -1.729 1.00 93.44 95 VAL A N 1
ATOM 723 C CA . VAL A 1 95 ? -6.687 -4.495 -0.600 1.00 93.44 95 VAL A CA 1
ATOM 724 C C . VAL A 1 95 ? -7.314 -5.325 0.506 1.00 93.44 95 VAL A C 1
ATOM 726 O O . VAL A 1 95 ? -8.440 -5.816 0.377 1.00 93.44 95 VAL A O 1
ATOM 729 N N . VAL A 1 96 ? -6.564 -5.495 1.589 1.00 91.12 96 VAL A N 1
ATOM 730 C CA . VAL A 1 96 ? -6.993 -6.251 2.766 1.00 91.12 96 VAL A CA 1
ATOM 731 C C . VAL A 1 96 ? -7.578 -5.274 3.771 1.00 91.12 96 VAL A C 1
ATOM 733 O O . VAL A 1 96 ? -6.883 -4.362 4.209 1.00 91.12 96 VAL A O 1
ATOM 736 N N . THR A 1 97 ? -8.841 -5.463 4.144 1.00 91.12 97 THR A N 1
ATOM 737 C CA . THR A 1 97 ? -9.508 -4.675 5.187 1.00 91.12 97 THR A CA 1
ATOM 738 C C . THR A 1 97 ? -9.721 -5.539 6.418 1.00 91.12 97 THR A C 1
ATOM 740 O O . THR A 1 97 ? -10.148 -6.688 6.304 1.00 91.12 97 THR A O 1
ATOM 743 N N . VAL A 1 98 ? -9.445 -4.990 7.597 1.00 89.56 98 VAL A N 1
ATOM 744 C CA . VAL A 1 98 ? -9.699 -5.645 8.883 1.00 89.56 98 VAL A CA 1
ATOM 745 C C . VAL A 1 98 ? -10.410 -4.659 9.795 1.00 89.56 98 VAL A C 1
ATOM 747 O O . VAL A 1 98 ? -9.960 -3.522 9.934 1.00 89.56 98 VAL A O 1
ATOM 750 N N . SER A 1 99 ? -11.488 -5.113 10.430 1.00 90.12 99 SER A N 1
ATOM 751 C CA . SER A 1 99 ? -12.256 -4.312 11.382 1.00 90.12 99 SER A CA 1
ATOM 752 C C . SER A 1 99 ? -12.380 -5.023 12.718 1.00 90.12 99 SER A C 1
ATOM 754 O O . SER A 1 99 ? -12.374 -6.260 12.799 1.00 90.12 99 SER A O 1
ATOM 756 N N . GLY A 1 100 ? -12.450 -4.234 13.782 1.00 88.88 100 GLY A N 1
ATOM 757 C CA . GLY A 1 100 ? -12.524 -4.753 15.136 1.00 88.88 100 GLY A CA 1
ATOM 758 C C . GLY A 1 100 ? -13.153 -3.767 16.087 1.00 88.88 100 GLY A C 1
ATOM 759 O O . GLY A 1 100 ? -13.252 -2.577 15.795 1.00 88.88 100 GLY A O 1
ATOM 760 N N . SER A 1 101 ? -13.586 -4.295 17.220 1.00 89.69 101 SER A N 1
ATOM 761 C CA . SER A 1 101 ? -14.225 -3.529 18.268 1.00 89.69 101 SER A CA 1
ATOM 762 C C . SER A 1 101 ? -13.660 -3.869 19.638 1.00 89.69 101 SER A C 1
ATOM 764 O O . SER A 1 101 ? -13.106 -4.948 19.877 1.00 89.69 101 SER A O 1
ATOM 766 N N . GLN A 1 102 ? -13.789 -2.915 20.547 1.00 87.94 102 GLN A N 1
ATOM 767 C CA . GLN A 1 102 ? -13.495 -3.092 21.955 1.00 87.94 102 GLN A CA 1
ATOM 768 C C . GLN A 1 102 ? -14.556 -2.344 22.756 1.00 87.94 102 GLN A C 1
ATOM 770 O O . GLN A 1 102 ? -14.830 -1.180 22.481 1.00 87.94 102 GLN A O 1
ATOM 775 N N . ARG A 1 103 ? -15.139 -2.997 23.761 1.00 88.81 103 ARG A N 1
ATOM 776 C CA . ARG A 1 103 ? -15.972 -2.321 24.757 1.00 88.81 103 ARG A CA 1
ATOM 777 C C . ARG A 1 103 ? -15.152 -2.090 26.013 1.00 88.81 103 ARG A C 1
ATOM 779 O O . ARG A 1 103 ? -14.602 -3.044 26.561 1.00 88.81 103 ARG A O 1
ATOM 786 N N . VAL A 1 104 ? -15.073 -0.839 26.447 1.00 87.69 104 VAL A N 1
ATOM 787 C CA . VAL A 1 104 ? -14.199 -0.401 27.544 1.00 87.69 104 VAL A CA 1
ATOM 788 C C . VAL A 1 104 ? -14.947 0.497 28.511 1.00 87.69 104 VAL A C 1
ATOM 790 O O . VAL A 1 104 ? -15.965 1.093 28.159 1.00 87.69 104 VAL A O 1
ATOM 793 N N . GLU A 1 105 ? -14.454 0.598 29.738 1.00 88.44 105 GLU A N 1
ATOM 794 C CA . GLU A 1 105 ? -14.907 1.624 30.674 1.00 88.44 105 GLU A CA 1
ATOM 795 C C . GLU A 1 105 ? -14.506 3.007 30.155 1.00 88.44 105 GLU A C 1
ATOM 797 O O . GLU A 1 105 ? -13.342 3.239 29.817 1.00 88.44 105 GLU A O 1
ATOM 802 N N . THR A 1 106 ? -15.457 3.941 30.112 1.00 84.50 106 THR A N 1
ATOM 803 C CA . THR A 1 106 ? -15.257 5.283 29.537 1.00 84.50 106 THR A CA 1
ATOM 804 C C . THR A 1 106 ? -14.094 6.031 30.196 1.00 84.50 106 THR A C 1
ATOM 806 O O . THR A 1 106 ? -13.351 6.746 29.532 1.00 84.50 106 THR A O 1
ATOM 809 N N . THR A 1 107 ? -13.876 5.823 31.496 1.00 83.81 107 THR A N 1
ATOM 810 C CA . THR A 1 107 ? -12.783 6.436 32.275 1.00 83.81 107 THR A CA 1
ATOM 811 C C . THR A 1 107 ? -11.387 5.997 31.830 1.00 83.81 107 THR A C 1
ATOM 813 O O . THR A 1 107 ? -10.403 6.666 32.145 1.00 83.81 107 THR A O 1
ATOM 816 N N . THR A 1 108 ? -11.290 4.885 31.103 1.00 82.56 108 THR A N 1
ATOM 817 C CA . THR A 1 108 ? -10.018 4.312 30.654 1.00 82.56 108 THR A CA 1
ATOM 818 C C . THR A 1 108 ? -9.577 4.848 29.293 1.00 82.56 108 THR A C 1
ATOM 820 O O . THR A 1 108 ? -8.410 4.707 28.951 1.00 82.56 108 THR A O 1
ATOM 823 N N . LEU A 1 109 ? -10.456 5.524 28.542 1.00 81.38 109 LEU A N 1
ATOM 824 C CA . LEU A 1 109 ? -10.121 6.180 27.273 1.00 81.38 109 LEU A CA 1
ATOM 825 C C . LEU A 1 109 ? -9.392 7.505 27.521 1.00 81.38 109 LEU A C 1
ATOM 827 O O . LEU A 1 109 ? -9.983 8.585 27.528 1.00 81.38 109 LEU A O 1
ATOM 831 N N . GLN A 1 110 ? -8.079 7.432 27.730 1.00 80.19 110 GLN A N 1
ATOM 832 C CA . GLN A 1 110 ? -7.257 8.620 27.949 1.00 80.19 110 GLN A CA 1
ATOM 833 C C . GLN A 1 110 ? -6.747 9.211 26.631 1.00 80.19 110 GLN A C 1
ATOM 835 O O . GLN A 1 110 ? -6.302 8.489 25.739 1.00 80.19 110 GLN A O 1
ATOM 840 N N . ALA A 1 111 ? -6.705 10.544 26.534 1.00 73.94 111 ALA A N 1
ATOM 841 C CA . ALA A 1 111 ? -6.257 11.259 25.332 1.00 73.94 111 ALA A CA 1
ATOM 842 C C . ALA A 1 111 ? -4.864 10.819 24.834 1.00 73.94 111 ALA A C 1
ATOM 844 O O . ALA A 1 111 ? -4.634 10.727 23.629 1.00 73.94 111 ALA A O 1
ATOM 845 N N . GLY A 1 112 ? -3.948 10.483 25.750 1.00 73.25 112 GLY A N 1
ATOM 846 C CA . GLY A 1 112 ? -2.614 9.986 25.399 1.00 73.25 112 GLY A CA 1
ATOM 847 C C . GLY A 1 112 ? -2.631 8.646 24.655 1.00 73.25 112 GLY A C 1
ATOM 848 O O . GLY A 1 112 ? -1.793 8.419 23.788 1.00 73.25 112 GLY A O 1
ATOM 849 N N . GLN A 1 113 ? -3.614 7.785 24.930 1.00 71.69 113 GLN A N 1
ATOM 850 C CA . GLN A 1 113 ? -3.776 6.503 24.238 1.00 71.69 113 GLN A CA 1
ATOM 851 C C . GLN A 1 113 ? -4.442 6.663 22.862 1.00 71.69 113 GLN A C 1
ATOM 853 O O . GLN A 1 113 ? -4.287 5.800 22.001 1.00 71.69 113 GLN A O 1
ATOM 858 N N . LEU A 1 114 ? -5.140 7.782 22.635 1.00 75.38 114 LEU A N 1
ATOM 859 C CA . LEU A 1 114 ? -5.767 8.116 21.354 1.00 75.38 114 LEU A CA 1
ATOM 860 C C . LEU A 1 114 ? -4.793 8.767 20.362 1.00 75.38 114 LEU A C 1
ATOM 862 O O . LEU A 1 114 ? -5.004 8.691 19.155 1.00 75.38 114 LEU A O 1
ATOM 866 N N . ALA A 1 115 ? -3.697 9.361 20.846 1.00 77.25 115 ALA A N 1
ATOM 867 C CA . ALA A 1 115 ? -2.717 10.064 20.014 1.00 77.25 115 ALA A CA 1
ATOM 868 C C . ALA A 1 115 ? -2.127 9.189 18.887 1.00 77.25 115 ALA A C 1
ATOM 870 O O . ALA A 1 115 ? -1.858 9.681 17.788 1.00 77.25 115 ALA A O 1
ATOM 871 N N . GLY A 1 116 ? -1.989 7.879 19.124 1.00 74.31 116 GLY A N 1
ATOM 872 C CA . GLY A 1 116 ? -1.521 6.924 18.115 1.00 74.31 116 GLY A CA 1
ATOM 873 C C . GLY A 1 116 ? -2.473 6.760 16.925 1.00 74.31 116 GLY A C 1
ATOM 874 O O . GLY A 1 116 ? -2.014 6.514 15.816 1.00 74.31 116 GLY A O 1
ATOM 875 N N . PHE A 1 117 ? -3.778 6.962 17.125 1.00 77.56 117 PHE A N 1
ATOM 876 C CA . PHE A 1 117 ? -4.793 6.892 16.066 1.00 77.56 117 PHE A CA 1
ATOM 877 C C . PHE A 1 117 ? -4.950 8.215 15.305 1.00 77.56 117 PHE A C 1
ATOM 879 O O . PHE A 1 117 ? -5.523 8.245 14.222 1.00 77.56 117 PHE A O 1
ATOM 886 N N . LEU A 1 118 ? -4.424 9.312 15.856 1.00 77.44 118 LEU A N 1
ATOM 887 C CA . LEU A 1 118 ? -4.414 10.626 15.208 1.00 77.44 118 LEU A CA 1
ATOM 888 C C . LEU A 1 118 ? -3.204 10.821 14.291 1.00 77.44 118 LEU A C 1
ATOM 890 O O . LEU A 1 118 ? -3.198 11.733 13.466 1.00 77.44 118 LEU A O 1
ATOM 894 N N . THR A 1 119 ? -2.171 9.993 14.445 1.00 77.25 119 THR A N 1
ATOM 895 C CA . THR A 1 119 ? -0.940 10.109 13.665 1.00 77.25 119 THR A CA 1
ATOM 896 C C . THR A 1 119 ? -1.108 9.387 12.327 1.00 77.25 119 THR A C 1
ATOM 898 O O . THR A 1 119 ? -1.302 8.170 12.317 1.00 77.25 119 THR A O 1
ATOM 901 N N . PRO A 1 120 ? -1.013 10.089 11.182 1.00 72.88 120 PRO A N 1
ATOM 902 C CA . PRO A 1 120 ? -1.050 9.440 9.880 1.00 72.88 120 PRO A CA 1
ATOM 903 C C . PRO A 1 120 ? 0.157 8.515 9.718 1.00 72.88 120 PRO A C 1
ATOM 905 O O . PRO A 1 120 ? 1.291 8.917 9.983 1.00 72.88 120 PRO A O 1
ATOM 908 N N . GLY A 1 121 ? -0.064 7.294 9.239 1.00 74.75 121 GLY A N 1
ATOM 909 C CA . GLY A 1 121 ? 1.035 6.381 8.958 1.00 74.75 121 GLY A CA 1
ATOM 910 C C . GLY A 1 121 ? 0.622 4.925 8.829 1.00 74.75 121 GLY A C 1
ATOM 911 O O . GLY A 1 121 ? -0.522 4.541 9.080 1.00 74.75 121 GLY A O 1
ATOM 912 N N . ALA A 1 122 ? 1.599 4.118 8.423 1.00 73.81 122 ALA A N 1
ATOM 913 C CA . ALA A 1 122 ? 1.496 2.675 8.482 1.00 73.81 122 ALA A CA 1
ATOM 914 C C . ALA A 1 122 ? 1.715 2.202 9.924 1.00 73.81 122 ALA A C 1
ATOM 916 O O . ALA A 1 122 ? 2.699 2.563 10.567 1.00 73.81 122 ALA A O 1
ATOM 917 N N . VAL A 1 123 ? 0.814 1.359 10.404 1.00 72.44 123 VAL A N 1
ATOM 918 C CA . VAL A 1 123 ? 0.883 0.680 11.690 1.00 72.44 123 VAL A CA 1
ATOM 919 C C . VAL A 1 123 ? 0.811 -0.824 11.467 1.00 72.44 123 VAL A C 1
ATOM 921 O O . VAL A 1 123 ? 0.155 -1.308 10.543 1.00 72.44 123 VAL A O 1
ATOM 924 N N . THR A 1 124 ? 1.480 -1.578 12.328 1.00 67.75 124 THR A N 1
ATOM 925 C CA . THR A 1 124 ? 1.271 -3.023 12.421 1.00 67.75 124 THR A CA 1
ATOM 926 C C . THR A 1 124 ? 0.188 -3.245 13.472 1.00 67.75 124 THR A C 1
ATOM 928 O O . THR A 1 124 ? 0.432 -2.937 14.640 1.00 67.75 124 THR A O 1
ATOM 931 N N . PRO A 1 125 ? -1.014 -3.723 13.108 1.00 65.44 125 PRO A N 1
ATOM 932 C CA . PRO A 1 125 ? -2.075 -3.937 14.078 1.00 65.44 125 PRO A CA 1
ATOM 933 C C . PRO A 1 125 ? -1.638 -5.017 15.067 1.00 65.44 125 PRO A C 1
ATOM 935 O O . PRO A 1 125 ? -1.357 -6.149 14.679 1.00 65.44 125 PRO A O 1
ATOM 938 N N . VAL A 1 126 ? -1.528 -4.650 16.344 1.00 59.72 126 VAL A N 1
ATOM 939 C CA . VAL A 1 126 ? -0.755 -5.441 17.312 1.00 59.72 126 VAL A CA 1
ATOM 940 C C . VAL A 1 126 ? -1.497 -6.700 17.770 1.00 59.72 126 VAL A C 1
ATOM 942 O O . VAL A 1 126 ? -0.841 -7.682 18.102 1.00 59.72 126 VAL A O 1
ATOM 945 N N . SER A 1 127 ? -2.834 -6.749 17.737 1.00 69.50 127 SER A N 1
ATOM 946 C CA . SER A 1 127 ? -3.614 -7.975 17.970 1.00 69.50 127 SER A CA 1
ATOM 947 C C . SER A 1 127 ? -5.092 -7.805 17.602 1.00 69.50 127 SER A C 1
ATOM 949 O O . SER A 1 127 ? -5.824 -7.057 18.249 1.00 69.50 127 SER A O 1
ATOM 951 N N . PHE A 1 128 ? -5.552 -8.578 16.614 1.00 73.94 128 PHE A N 1
ATOM 952 C CA . PHE A 1 128 ? -6.973 -8.790 16.317 1.00 73.94 128 PHE A CA 1
ATOM 953 C C . PHE A 1 128 ? -7.376 -10.185 16.782 1.00 73.94 128 PHE A C 1
ATOM 955 O O . PHE A 1 128 ? -7.127 -11.177 16.095 1.00 73.94 128 PHE A O 1
ATOM 962 N N . LYS A 1 129 ? -7.976 -10.269 17.969 1.00 73.38 129 LYS A N 1
ATOM 963 C CA . LYS A 1 129 ? -8.407 -11.545 18.546 1.00 73.38 129 LYS A CA 1
ATOM 964 C C . LYS A 1 129 ? -9.672 -12.025 17.848 1.00 73.38 129 LYS A C 1
ATOM 966 O O . LYS A 1 129 ? -10.597 -11.242 17.640 1.00 73.38 129 LYS A O 1
ATOM 971 N N . MET A 1 130 ? -9.733 -13.307 17.498 1.00 73.88 130 MET A N 1
ATOM 972 C CA . MET A 1 130 ? -11.003 -13.908 17.089 1.00 73.88 130 MET A CA 1
ATOM 973 C C . MET A 1 130 ? -11.967 -13.967 18.284 1.00 73.88 130 MET A C 1
ATOM 975 O O . MET A 1 130 ? -11.493 -14.189 19.399 1.00 73.88 130 MET A O 1
ATOM 979 N N . PRO A 1 131 ? -13.288 -13.818 18.072 1.00 66.44 131 PRO A N 1
ATOM 980 C CA . PRO A 1 131 ? -14.280 -13.906 19.147 1.00 66.44 131 PRO A CA 1
ATOM 981 C C . PRO A 1 131 ? -14.166 -15.186 19.993 1.00 66.44 131 PRO A C 1
ATOM 983 O O . PRO A 1 131 ? -14.259 -15.105 21.213 1.00 66.44 131 PRO A O 1
ATOM 986 N N . ASP A 1 132 ? -13.854 -16.327 19.361 1.00 69.56 132 ASP A N 1
ATOM 987 C CA . ASP A 1 132 ? -13.862 -17.654 20.002 1.00 69.56 132 ASP A CA 1
ATOM 988 C C . ASP A 1 132 ? -12.543 -18.443 19.839 1.00 69.56 132 ASP A C 1
ATOM 990 O O . ASP A 1 132 ? -12.515 -19.663 19.998 1.00 69.56 132 ASP A O 1
ATOM 994 N N . GLY A 1 133 ? -11.432 -17.786 19.481 1.00 62.00 133 GLY A N 1
ATOM 995 C CA . GLY A 1 133 ? -10.198 -18.476 19.081 1.00 62.00 133 GLY A CA 1
ATOM 996 C C . GLY A 1 133 ? -8.912 -17.874 19.639 1.00 62.00 133 GLY A C 1
ATOM 997 O O . GLY A 1 133 ? -8.791 -16.663 19.823 1.00 62.00 133 GLY A O 1
ATOM 998 N N . ALA A 1 134 ? -7.912 -18.730 19.862 1.00 56.53 134 ALA A N 1
ATOM 999 C CA . ALA A 1 134 ? -6.543 -18.297 20.117 1.00 56.53 134 ALA A CA 1
ATOM 1000 C C . ALA A 1 134 ? -5.860 -17.949 18.785 1.00 56.53 134 ALA A C 1
ATOM 1002 O O . ALA A 1 134 ? -5.687 -18.813 17.928 1.00 56.53 134 ALA A O 1
ATOM 1003 N N . GLY A 1 135 ? -5.466 -16.685 18.619 1.00 57.91 135 GLY A N 1
ATOM 1004 C CA . GLY A 1 135 ? -4.677 -16.220 17.477 1.00 57.91 135 GLY A CA 1
ATOM 1005 C C . GLY A 1 135 ? -5.283 -15.034 16.728 1.00 57.91 135 GLY A C 1
ATOM 1006 O O . GLY A 1 135 ? -6.355 -14.528 17.061 1.00 57.91 135 GLY A O 1
ATOM 1007 N N . SER A 1 136 ? -4.552 -14.598 15.705 1.00 60.94 136 SER A N 1
ATOM 1008 C CA . SER A 1 136 ? -4.936 -13.554 14.757 1.00 60.94 136 SER A CA 1
ATOM 1009 C C . SER A 1 136 ? -4.786 -14.131 13.350 1.00 60.94 136 SER A C 1
ATOM 1011 O O . SER A 1 136 ? -3.702 -14.572 12.986 1.00 60.94 136 SER A O 1
ATOM 1013 N N . ALA A 1 137 ? -5.864 -14.156 12.562 1.00 62.66 137 ALA A N 1
ATOM 1014 C CA . ALA A 1 137 ? -5.810 -14.520 11.138 1.00 62.66 137 ALA A CA 1
ATOM 1015 C C . ALA A 1 137 ? -5.862 -13.265 10.262 1.00 62.66 137 ALA A C 1
ATOM 1017 O O . ALA A 1 137 ? -6.685 -13.169 9.345 1.00 62.66 137 ALA A O 1
ATOM 1018 N N . ILE A 1 138 ? -5.061 -12.261 10.616 1.00 72.38 138 ILE A N 1
ATOM 1019 C CA . ILE A 1 138 ? -4.808 -11.120 9.738 1.00 72.38 138 ILE A CA 1
ATOM 1020 C C . ILE A 1 138 ? -3.503 -11.403 8.992 1.00 72.38 138 ILE A C 1
ATOM 1022 O O . ILE A 1 138 ? -2.538 -11.827 9.628 1.00 72.38 138 ILE A O 1
ATOM 1026 N N . PRO A 1 139 ? -3.454 -11.211 7.665 1.00 72.81 139 PRO A N 1
ATOM 1027 C CA . PRO A 1 139 ? -2.201 -11.295 6.930 1.00 72.81 139 PRO A CA 1
ATOM 1028 C C . PRO A 1 139 ? -1.150 -10.360 7.533 1.00 72.81 139 PRO A C 1
ATOM 1030 O O . PRO A 1 139 ? -1.473 -9.235 7.927 1.00 72.81 139 PRO A O 1
ATOM 1033 N N . GLU A 1 140 ? 0.099 -10.811 7.590 1.00 76.38 140 GLU A N 1
ATOM 1034 C CA . GLU A 1 140 ? 1.208 -9.954 8.003 1.00 76.38 140 GLU A CA 1
ATOM 1035 C C . GLU A 1 140 ? 1.386 -8.797 7.015 1.00 76.38 140 GLU A C 1
ATOM 1037 O O . GLU A 1 140 ? 1.240 -8.960 5.801 1.00 76.38 140 GLU A O 1
ATOM 1042 N N . GLY A 1 141 ? 1.708 -7.617 7.543 1.00 76.94 141 GLY A N 1
ATOM 1043 C CA . GLY A 1 141 ? 2.035 -6.456 6.730 1.00 76.94 141 GLY A CA 1
ATOM 1044 C C . GLY A 1 141 ? 1.737 -5.128 7.410 1.00 76.94 141 GLY A C 1
ATOM 1045 O O . GLY A 1 141 ? 1.396 -5.055 8.591 1.00 76.94 141 GLY A O 1
ATOM 1046 N N . SER A 1 142 ? 1.903 -4.062 6.633 1.00 83.94 142 SER A N 1
ATOM 1047 C CA . SER A 1 142 ? 1.709 -2.684 7.069 1.00 83.94 142 SER A CA 1
ATOM 1048 C C . SER A 1 142 ? 0.300 -2.213 6.734 1.00 83.94 142 SER A C 1
ATOM 1050 O O . SER A 1 142 ? -0.089 -2.160 5.567 1.00 83.94 142 SER A O 1
ATOM 1052 N N . TYR A 1 143 ? -0.456 -1.839 7.758 1.00 85.75 143 TYR A N 1
ATOM 1053 C CA . TYR A 1 143 ? -1.829 -1.380 7.623 1.00 85.75 143 TYR A CA 1
ATOM 1054 C C . TYR A 1 143 ? -1.915 0.120 7.861 1.00 85.75 143 TYR A C 1
ATOM 1056 O O . TYR A 1 143 ? -1.181 0.680 8.661 1.00 85.75 143 TYR A O 1
ATOM 1064 N N . MET A 1 144 ? -2.848 0.784 7.204 1.00 87.75 144 MET A N 1
ATOM 1065 C CA . MET A 1 144 ? -3.191 2.170 7.472 1.00 87.75 144 MET A CA 1
ATOM 1066 C C . MET A 1 144 ? -4.515 2.210 8.222 1.00 87.75 144 MET A C 1
ATOM 1068 O O . MET A 1 144 ? -5.462 1.513 7.843 1.00 87.75 144 MET A O 1
ATOM 1072 N N . LEU A 1 145 ? -4.585 3.022 9.276 1.00 87.31 145 LEU A N 1
ATOM 1073 C CA . LEU A 1 145 ? -5.851 3.310 9.935 1.00 87.31 145 LEU A CA 1
ATOM 1074 C C . LEU A 1 145 ? -6.756 4.059 8.9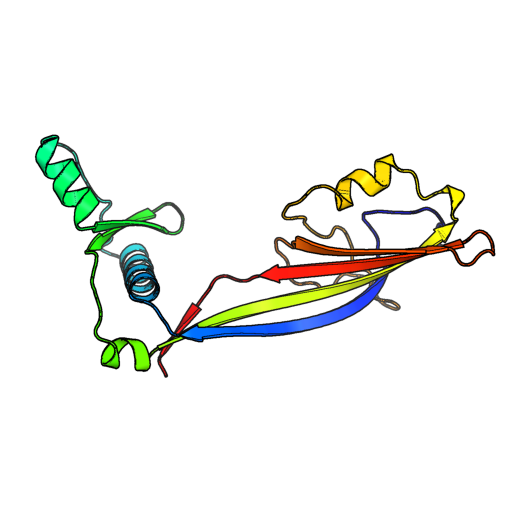54 1.00 87.31 145 LEU A C 1
ATOM 1076 O O . LEU A 1 145 ? -6.374 5.087 8.399 1.00 87.31 145 LEU A O 1
ATOM 1080 N N . GLN A 1 146 ? -7.939 3.509 8.719 1.00 89.38 146 GLN A N 1
ATOM 1081 C CA . GLN A 1 146 ? -8.953 4.091 7.848 1.00 89.38 146 GLN A CA 1
ATOM 1082 C C . GLN A 1 146 ? -10.014 4.821 8.657 1.00 89.38 146 GLN A C 1
ATOM 1084 O O . GLN A 1 146 ? -10.437 5.908 8.276 1.00 89.38 146 GLN A O 1
ATOM 1089 N N . GLU A 1 147 ? -10.413 4.225 9.775 1.00 88.75 147 GLU A N 1
ATOM 1090 C CA . GLU A 1 147 ? -11.421 4.778 10.661 1.00 88.75 147 GLU A CA 1
ATOM 1091 C C . GLU A 1 147 ? -11.125 4.357 12.097 1.00 88.75 147 GLU A C 1
ATOM 1093 O O . GLU A 1 147 ? -10.761 3.208 12.357 1.00 88.75 147 GLU A O 1
ATOM 1098 N N . PHE A 1 148 ? -11.293 5.304 13.012 1.00 88.94 148 PHE A N 1
ATOM 1099 C CA . PHE A 1 148 ? -11.339 5.088 14.449 1.00 88.94 148 PHE A CA 1
ATOM 1100 C C . PHE A 1 148 ? -12.567 5.832 14.960 1.00 88.94 148 PHE A C 1
ATOM 1102 O O . PHE A 1 148 ? -12.662 7.050 14.790 1.00 88.94 148 PHE A O 1
ATOM 1109 N N . SER A 1 149 ? -13.508 5.110 15.555 1.00 89.44 149 SER A N 1
ATOM 1110 C CA . SER A 1 149 ? -14.734 5.681 16.095 1.00 89.44 149 SER A CA 1
ATOM 1111 C C . SER A 1 149 ? -14.943 5.210 17.530 1.00 89.44 149 SER A C 1
ATOM 1113 O O . SER A 1 149 ? -14.490 4.140 17.936 1.00 89.44 149 SER A O 1
ATOM 1115 N N . PHE A 1 150 ? -15.602 6.043 18.325 1.00 89.12 150 PHE A N 1
ATOM 1116 C CA . PHE A 1 150 ? -15.975 5.719 19.693 1.00 89.12 150 PHE A CA 1
ATOM 1117 C C . PHE A 1 150 ? -17.388 6.229 19.959 1.00 89.12 150 PHE A C 1
ATOM 1119 O O . PHE A 1 150 ? -17.777 7.303 19.493 1.00 89.12 150 PHE A O 1
ATOM 1126 N N . ARG A 1 151 ? -18.175 5.433 20.681 1.00 90.31 151 ARG A N 1
ATOM 1127 C CA . ARG A 1 151 ? -19.568 5.725 21.010 1.00 90.31 151 ARG A CA 1
ATOM 1128 C C . ARG A 1 151 ? -19.816 5.486 22.489 1.00 90.31 151 ARG A C 1
ATOM 1130 O O . ARG A 1 151 ? -19.767 4.351 22.959 1.00 90.31 151 ARG A O 1
ATOM 1137 N N . ASP A 1 152 ? -20.133 6.557 23.205 1.00 88.69 152 ASP A N 1
ATOM 1138 C CA . ASP A 1 152 ? -20.484 6.482 24.620 1.00 88.69 152 ASP A CA 1
ATOM 1139 C C . ASP A 1 152 ? -21.902 5.935 24.796 1.00 88.69 152 ASP A C 1
ATOM 1141 O O . ASP A 1 152 ? -22.868 6.461 24.241 1.00 88.69 152 ASP A O 1
ATOM 1145 N N . GLN A 1 153 ? -22.036 4.886 25.605 1.00 87.31 153 GLN A N 1
ATOM 1146 C CA . GLN A 1 153 ? -23.303 4.183 25.833 1.00 87.31 153 GLN A CA 1
ATOM 1147 C C . GLN A 1 153 ? -24.092 4.734 27.034 1.00 87.31 153 GLN A C 1
ATOM 1149 O O . GLN A 1 153 ? -25.105 4.161 27.426 1.00 87.31 153 GLN A O 1
ATOM 1154 N N . GLN A 1 154 ? -23.624 5.829 27.650 1.00 82.94 154 GLN A N 1
ATOM 1155 C CA . GLN A 1 154 ? -24.236 6.494 28.818 1.00 82.94 154 GLN A CA 1
ATOM 1156 C C . GLN A 1 154 ? -24.425 5.599 30.062 1.00 82.94 154 GLN A C 1
ATOM 1158 O O . GLN A 1 154 ? -25.102 5.974 31.014 1.00 82.94 154 GLN A O 1
ATOM 1163 N N . ASN A 1 155 ? -23.791 4.427 30.085 1.00 87.31 155 ASN A N 1
ATOM 1164 C CA . ASN A 1 155 ? -23.827 3.448 31.176 1.00 87.31 155 ASN A CA 1
ATOM 1165 C C . ASN A 1 155 ? -22.434 3.215 31.793 1.00 87.31 155 ASN A C 1
ATOM 1167 O O . ASN A 1 155 ? -22.201 2.181 32.414 1.00 87.31 155 ASN A O 1
ATOM 1171 N N . GLY A 1 156 ? -21.504 4.156 31.586 1.00 84.75 156 GLY A N 1
ATOM 1172 C CA . GLY A 1 156 ? -20.103 4.046 32.009 1.00 84.75 156 GLY A CA 1
ATOM 1173 C C . GLY A 1 156 ? -19.203 3.267 31.045 1.00 84.75 156 GLY A C 1
ATOM 1174 O O . GLY A 1 156 ? -18.020 3.099 31.336 1.00 84.75 156 GLY A O 1
ATOM 1175 N N . TYR A 1 157 ? -19.743 2.814 29.908 1.00 88.38 157 TYR A N 1
ATOM 1176 C CA . TYR A 1 157 ? -18.987 2.141 28.857 1.00 88.38 157 TYR A CA 1
ATOM 1177 C C . TYR A 1 157 ? -18.982 2.928 27.550 1.00 88.38 157 TYR A C 1
ATOM 1179 O O . TYR A 1 157 ? -19.945 3.619 27.201 1.00 88.38 157 TYR A O 1
ATOM 1187 N N . THR A 1 158 ? -17.909 2.728 26.797 1.00 88.06 158 THR A N 1
ATOM 1188 C CA . THR A 1 158 ? -17.722 3.246 25.447 1.00 88.06 158 THR A CA 1
ATOM 1189 C C . THR A 1 158 ? -17.384 2.079 24.528 1.00 88.06 158 THR A C 1
ATOM 1191 O O . THR A 1 158 ? -16.516 1.259 24.842 1.00 88.06 158 THR A O 1
ATOM 1194 N N . ASP A 1 159 ? -18.079 1.998 23.398 1.00 89.50 159 ASP A N 1
ATOM 1195 C CA . ASP A 1 159 ? -17.741 1.065 22.328 1.00 89.50 159 ASP A CA 1
ATOM 1196 C C . ASP A 1 159 ? -16.780 1.762 21.368 1.00 89.50 159 ASP A C 1
ATOM 1198 O O . ASP A 1 159 ? -17.060 2.862 20.892 1.00 89.50 159 ASP A O 1
ATOM 1202 N N . VAL A 1 160 ? -15.643 1.133 21.103 1.00 89.19 160 VAL A N 1
ATOM 1203 C CA . VAL A 1 160 ? -14.616 1.614 20.181 1.00 89.19 160 VAL A CA 1
ATOM 1204 C C . VAL A 1 160 ? -14.598 0.698 18.972 1.00 89.19 160 VAL A C 1
ATOM 1206 O O . VAL A 1 160 ? -14.566 -0.523 19.129 1.00 89.19 160 VAL A O 1
ATOM 1209 N N . GLU A 1 161 ? -14.573 1.275 17.777 1.00 90.31 161 GLU A N 1
ATOM 1210 C CA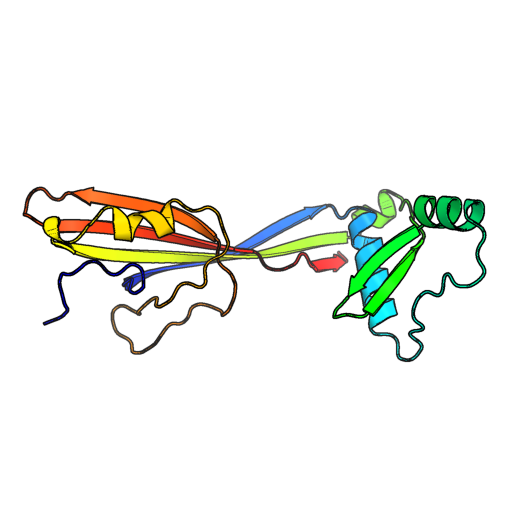 . GLU A 1 161 ? -14.455 0.547 16.518 1.00 90.31 161 GLU A CA 1
ATOM 1211 C C . GLU A 1 161 ? -13.267 1.069 15.715 1.00 90.31 161 GLU A C 1
ATOM 1213 O O . GLU A 1 161 ? -12.980 2.267 15.674 1.00 90.31 161 GLU A O 1
ATOM 1218 N N . VAL A 1 162 ? -12.564 0.147 15.064 1.00 89.12 162 VAL A N 1
ATOM 1219 C CA . VAL A 1 162 ? -11.415 0.454 14.215 1.00 89.12 162 VAL A CA 1
ATOM 1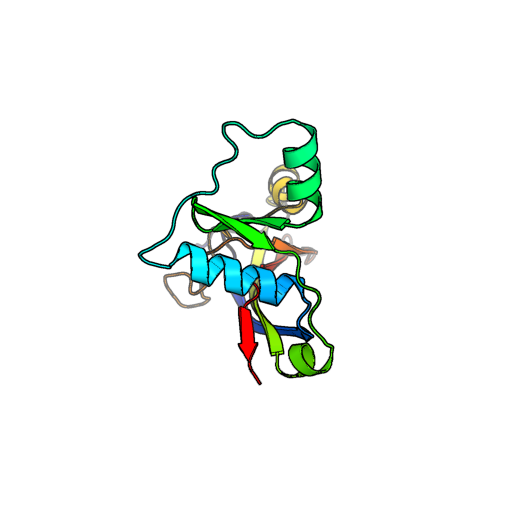220 C C . VAL A 1 162 ? -11.502 -0.291 12.901 1.00 89.12 162 VAL A C 1
ATOM 1222 O O . VAL A 1 162 ? -11.881 -1.463 12.861 1.00 89.12 162 VAL A O 1
ATOM 1225 N N . THR A 1 163 ? -11.083 0.379 11.832 1.00 90.38 163 THR A N 1
ATOM 1226 C CA . THR A 1 163 ? -10.923 -0.221 10.509 1.00 90.38 163 THR A CA 1
ATOM 1227 C C . THR A 1 163 ? -9.538 0.094 9.969 1.00 90.38 163 THR A C 1
ATOM 1229 O O . THR A 1 163 ? -9.129 1.251 9.883 1.00 90.38 163 THR A O 1
ATOM 1232 N N . TYR A 1 164 ? -8.829 -0.952 9.560 1.00 89.38 164 TYR A N 1
ATOM 1233 C CA . TYR A 1 164 ? -7.501 -0.894 8.968 1.00 89.38 164 TYR A CA 1
ATOM 1234 C C . TYR A 1 164 ? -7.525 -1.404 7.530 1.00 89.38 164 TYR A C 1
ATOM 1236 O O . TYR A 1 164 ? -8.243 -2.355 7.219 1.00 89.38 164 TYR A O 1
ATOM 1244 N N . ARG A 1 165 ? -6.689 -0.819 6.665 1.00 91.19 165 ARG A N 1
ATOM 1245 C CA . ARG A 1 165 ? -6.462 -1.304 5.296 1.00 91.19 165 ARG A CA 1
ATOM 1246 C C . ARG A 1 165 ? -4.987 -1.499 4.992 1.00 91.19 165 ARG A C 1
ATOM 1248 O O . ARG A 1 165 ? -4.188 -0.597 5.209 1.00 91.19 165 ARG A O 1
ATOM 1255 N N . MET A 1 166 ? -4.642 -2.642 4.420 1.00 91.00 166 MET A N 1
ATOM 1256 C CA . MET A 1 166 ? -3.333 -2.904 3.831 1.00 91.00 166 MET A CA 1
ATOM 1257 C C . MET A 1 166 ? -3.472 -2.948 2.311 1.00 91.00 166 MET A C 1
ATOM 1259 O O . MET A 1 166 ? -4.287 -3.698 1.773 1.00 91.00 166 MET A O 1
ATOM 1263 N N . TYR A 1 167 ? -2.646 -2.160 1.629 1.00 90.81 167 TYR A N 1
ATOM 1264 C CA . TYR A 1 167 ? -2.545 -2.162 0.174 1.00 90.81 167 TYR A CA 1
ATOM 1265 C C . TYR A 1 167 ? -1.335 -2.989 -0.237 1.00 90.81 167 TYR A C 1
ATOM 1267 O O . TYR A 1 167 ? -0.207 -2.664 0.132 1.00 90.81 167 TYR A O 1
ATOM 1275 N N . GLN A 1 168 ? -1.567 -4.041 -1.017 1.00 90.69 168 GLN A N 1
ATOM 1276 C CA . GLN A 1 168 ? -0.482 -4.783 -1.644 1.00 90.69 168 GLN A CA 1
ATOM 1277 C C . GLN A 1 168 ? 0.125 -3.991 -2.808 1.00 90.69 168 GLN A C 1
ATOM 1279 O O . GLN A 1 168 ? -0.422 -2.977 -3.265 1.00 90.69 168 GLN A O 1
ATOM 1284 N N . LYS A 1 169 ? 1.289 -4.452 -3.274 1.00 88.88 169 LYS A N 1
ATOM 1285 C CA . LYS A 1 169 ? 1.942 -3.899 -4.465 1.00 88.88 169 LYS A CA 1
ATOM 1286 C C . LYS A 1 169 ? 1.020 -4.055 -5.682 1.00 88.88 169 LYS A C 1
ATOM 1288 O O . LYS A 1 169 ? 0.217 -4.981 -5.751 1.00 88.88 169 LYS A O 1
ATOM 1293 N N . TRP A 1 170 ? 1.134 -3.126 -6.627 1.00 90.69 170 TRP A N 1
ATOM 1294 C CA . TRP A 1 170 ? 0.491 -3.268 -7.931 1.00 90.69 170 TRP A CA 1
ATOM 1295 C C . TRP A 1 170 ? 1.181 -4.372 -8.724 1.00 90.69 170 TRP A C 1
ATOM 1297 O O . TRP A 1 170 ? 2.407 -4.375 -8.834 1.00 90.69 170 TRP A O 1
ATOM 1307 N N . GLU A 1 171 ? 0.387 -5.265 -9.296 1.00 91.31 171 GLU A N 1
ATOM 1308 C CA . GLU A 1 171 ? 0.840 -6.342 -10.166 1.00 91.31 171 GLU A CA 1
ATOM 1309 C C . GLU A 1 171 ? 0.311 -6.105 -11.578 1.00 91.31 171 GLU A C 1
ATOM 1311 O O . GLU A 1 171 ? -0.866 -5.786 -11.763 1.00 91.31 171 GLU A O 1
ATOM 1316 N N . LEU A 1 172 ? 1.193 -6.235 -12.570 1.00 93.69 172 LEU A N 1
ATOM 1317 C CA . LEU A 1 172 ? 0.838 -6.130 -13.980 1.00 93.69 172 LEU A CA 1
ATOM 1318 C C . LEU A 1 172 ? 0.287 -7.472 -14.464 1.00 93.69 172 LEU A C 1
ATOM 1320 O O . LEU A 1 172 ? 0.956 -8.499 -14.377 1.00 93.69 172 LEU A O 1
ATOM 1324 N N . ILE A 1 173 ? -0.921 -7.447 -15.012 1.00 93.12 173 ILE A N 1
ATOM 1325 C CA . ILE A 1 173 ? -1.628 -8.618 -15.520 1.00 93.12 173 ILE A CA 1
ATOM 1326 C C . ILE A 1 173 ? -1.840 -8.425 -17.017 1.00 93.12 173 ILE A C 1
ATOM 1328 O O . ILE A 1 173 ? -2.306 -7.374 -17.452 1.00 93.12 173 ILE A O 1
ATOM 1332 N N . LYS A 1 174 ? -1.497 -9.448 -17.800 1.00 91.94 174 LYS A N 1
ATOM 1333 C CA . LYS A 1 174 ? -1.814 -9.509 -19.228 1.00 91.94 174 LYS A CA 1
ATOM 1334 C C . LYS A 1 174 ? -3.218 -10.094 -19.408 1.00 91.94 174 LYS A C 1
ATOM 1336 O O . LYS A 1 174 ? -3.504 -11.126 -18.799 1.00 91.94 174 LYS A O 1
ATOM 1341 N N . LEU A 1 175 ? -4.054 -9.425 -20.200 1.00 89.44 175 LEU A N 1
ATOM 1342 C CA . LEU A 1 175 ? -5.418 -9.850 -20.533 1.00 89.44 175 LEU A CA 1
ATOM 1343 C C . LEU A 1 175 ? -5.446 -10.954 -21.600 1.00 89.44 175 LEU A C 1
ATOM 1345 O O . LEU A 1 175 ? -4.500 -11.021 -22.425 1.00 89.44 175 LEU A O 1
#

Secondary structure (DSSP, 8-state):
----S--TT-EEEEEEEEEEEEEE--HHHHHHHHHHHHHTSTT------TT--HHHHHHHHHHEEEEEETTEEEEEE-----HHHHTTEEEEEEEEEEEEEEEEEGGG--HHHHHHHHS-SEE----EE-TTSSS--PPSS-EEEEEEEEEE-SSSEEEEEEEEEEEPPPEEEE-

pLDDT: mean 85.6, std 10.24, range [39.22, 95.56]

Foldseek 3Di:
DPALADDQQEFAWPDKDKDKDKDFDFLVQVQVVVQQVLVPDPPRDADDPPPDDPVRVVVQVVQWDWDQDPNGTGIGGRDGDDPVVRVQKMKMKIKMKTKGKHKHQPVNPDPVNCVVVVDWDWDFRNDHHYPPDDGDPDDDDTKTWPDWDWADPVPRMIMIMTMIMDIGDIDMDGD

Sequence (175 aa):
MASTEFSAAVFIRTGGSVSFEERPATSSDLDLQQAINAANSPDYVPPDDAGLSPRELILRAKSTRLYNIDGKLVRIPKTIYSDTTLDGYVVRRAVVTVSGSQRVETTTLQAGQLAGFLTPGAVTPVSFKMPDGAGSAIPEGSYMLQEFSFRDQQNGYTDVEVTYRMYQKWELIKL